Protein 1RWJ (pdb70)

Organism: Geobacter sulfurreducens (strain ATCC 51573 / DSM 12127 / PCA) (NCBI:txid243231)

InterPro domains:
  IPR026352 C(7)-type cytochrome triheme domain [TIGR04257] (29-106)
  IPR026352 C(7)-type cytochrome triheme domain [TIGR04257] (111-184)
  IPR026352 C(7)-type cytochrome triheme domain [TIGR04257] (190-263)
  IPR026352 C(7)-type cytochrome triheme domain [TIGR04257] (271-342)
  IPR029467 Cytochrome c7-like [PF14522] (41-106)
  IPR029467 Cytochrome c7-like [PF14522] (123-184)
  IPR029467 Cytochrome c7-like [PF14522] (203-263)
  IPR029467 Cytochrome c7-like [PF14522] (281-342)
  IPR036280 Multiheme cytochrome superfamily [SSF48695] (4-281)
  IPR036280 Multiheme cytochrome superfamily [SSF48695] (272-341)

CATH classification: 3.90.10.10

Sequence (81 aa):
KGMTPPKTVNFKMKGVADAAFSHEFHLGMYKCNECHTKLFAYKAGAKRFTMADMDKGKSCGACHNGKDAFSSASDCGKCHP

Nearest PDB structures (foldseek):
  1rwj-assembly1_A  TM=1.013E+00  e=5.599E-16  Geobacter sulfurreducens
  3oue-assembly1_A  TM=9.453E-01  e=2.966E-13  Geobacter sulfurreducens
  3ov0-assembly1_A  TM=9.510E-01  e=1.204E-12  Geobacter sulfurreducens
  3ouq-assembly1_A  TM=8.539E-01  e=5.391E-07  Geobacter sulfurreducens

Foldseek 3Di:
DPLDDDQKDWADDPDFAIFIDGPVVVVVPDDPVVCPPVQHDSDPPPDDDDLVVLCVLHHVVVQCVVPNHPHSVDPVVVGRD

B-factor: mean 25.42, std 8.31, range [12.71, 52.2]

Radius of gyration: 12.29 Å; Cα contacts (8 Å, |Δi|>4): 92; chains: 1; bounding box: 23×23×30 Å

Solvent-accessible surface area: 6195 Å² total; per-residue (Å²): 125,76,131,92,60,69,157,66,22,94,57,141,73,200,88,73,49,49,15,36,52,38,24,124,133,44,84,68,121,71,158,73,111,84,30,35,99,185,40,57,46,96,151,73,52,65,144,134,66,80,89,61,32,27,100,158,38,89,10,41,1,31,38,25,68,49,198,105,34,70,36,20,77,66,71,90,50,127,42,32,109

Secondary structure (DSSP, 8-state):
-TTPPPSEEEE--SSSPPEEEEHHHHTTT--GGGTBTTTB-SSTTSS---HHHHHTT-GGGGTTTTTSSS-TTS-HHHH--

Structure (mmCIF, N/CA/C/O backbone):
data_1RWJ
#
_entry.id   1RWJ
#
_cell.length_a   43.800
_cell.length_b   43.800
_cell.length_c   123.800
_cell.angle_alpha   90.00
_cell.angle_beta   90.00
_cell.angle_gamma   90.00
#
_symmetry.space_group_name_H-M   'P 41 21 2'
#
loop_
_entity.id
_entity.type
_entity.pdbx_description
1 polymer 'Cytochrome c family protein'
2 non-polymer 'HEME C'
3 water water
#
loop_
_atom_site.group_PDB
_atom_site.id
_atom_site.type_symbol
_atom_site.label_atom_id
_atom_site.label_alt_id
_atom_site.label_comp_id
_atom_site.label_asym_id
_atom_site.label_entity_id
_atom_site.label_seq_id
_atom_site.pdbx_PDB_ins_code
_atom_site.Cartn_x
_atom_site.Cartn_y
_atom_site.Cartn_z
_atom_site.occupancy
_atom_site.B_iso_or_equiv
_atom_site.auth_seq_id
_atom_site.auth_comp_id
_atom_site.auth_asym_id
_atom_site.auth_atom_id
_atom_site.pdbx_PDB_model_num
ATOM 1 N N . LYS A 1 1 ? 28.657 -1.999 25.235 1.00 32.17 1 LYS A N 1
ATOM 2 C CA . LYS A 1 1 ? 28.453 -3.453 25.496 1.00 29.96 1 LYS A CA 1
ATOM 3 C C . LYS A 1 1 ? 27.190 -3.670 26.323 1.00 27.96 1 LYS A C 1
ATOM 4 O O . LYS A 1 1 ? 26.691 -2.747 26.961 1.00 27.46 1 LYS A O 1
ATOM 6 N N . GLY A 1 2 ? 26.678 -4.895 26.302 1.00 26.35 2 GLY A N 1
ATOM 7 C CA . GLY A 1 2 ? 25.481 -5.208 27.059 1.00 25.08 2 GLY A CA 1
ATOM 8 C C . GLY A 1 2 ? 24.243 -4.514 26.527 1.00 24.42 2 GLY A C 1
ATOM 9 O O . GLY A 1 2 ? 23.928 -4.601 25.339 1.00 24.13 2 GLY A O 1
ATOM 10 N N . MET A 1 3 ? 23.538 -3.821 27.413 1.00 22.87 3 MET A N 1
ATOM 11 C CA . MET A 1 3 ? 22.323 -3.109 27.035 1.00 22.18 3 MET A CA 1
ATOM 12 C C . MET A 1 3 ? 22.575 -1.625 26.795 1.00 21.47 3 MET A C 1
ATOM 13 O O . MET A 1 3 ? 21.646 -0.872 26.504 1.00 21.24 3 MET A O 1
ATOM 18 N N . THR A 1 4 ? 23.829 -1.208 26.921 1.00 21.63 4 THR A N 1
AT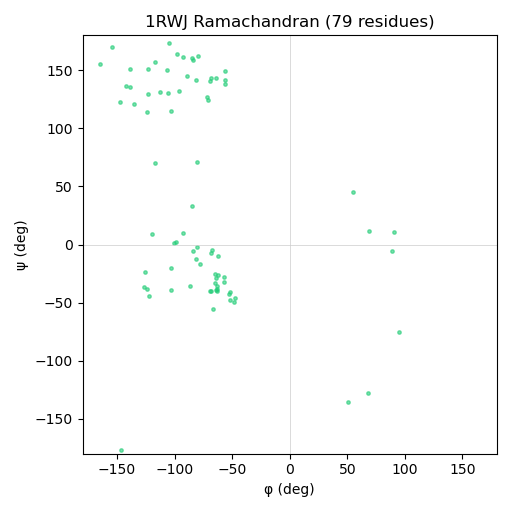OM 19 C CA . THR A 1 4 ? 24.183 0.190 26.719 1.00 21.82 4 THR A CA 1
ATOM 20 C C . THR A 1 4 ? 24.105 0.552 25.244 1.00 21.38 4 THR A C 1
ATOM 21 O O . THR A 1 4 ? 24.706 -0.107 24.403 1.00 21.45 4 THR A O 1
ATOM 25 N N . PRO A 1 5 ? 23.359 1.615 24.914 1.00 21.66 5 PRO A N 1
ATOM 26 C CA . PRO A 1 5 ? 23.227 2.040 23.519 1.00 22.09 5 PRO A CA 1
ATOM 27 C C . PRO A 1 5 ? 24.519 2.656 22.997 1.00 23.10 5 PRO A C 1
ATOM 28 O O . PRO A 1 5 ? 25.053 3.592 23.594 1.00 22.50 5 PRO A O 1
ATOM 32 N N . PRO A 1 6 ? 25.049 2.125 21.888 1.00 23.08 6 PRO A N 1
ATOM 33 C CA . PRO A 1 6 ? 26.287 2.675 21.329 1.00 24.73 6 PRO A CA 1
ATOM 34 C C . PRO A 1 6 ? 25.994 4.068 20.780 1.00 25.79 6 PRO A C 1
ATOM 35 O O . PRO A 1 6 ? 24.916 4.303 20.234 1.00 23.48 6 PRO A O 1
ATOM 39 N N . LYS A 1 7 ? 26.937 4.993 20.927 1.00 24.86 7 LYS A N 1
ATOM 40 C CA . LYS A 1 7 ? 26.728 6.342 20.420 1.00 25.52 7 LYS A CA 1
ATOM 41 C C . LYS A 1 7 ? 26.313 6.276 18.954 1.00 26.05 7 LYS A C 1
ATOM 42 O O . LYS A 1 7 ? 25.430 7.012 18.515 1.00 24.72 7 LYS A O 1
ATOM 48 N N . THR A 1 8 ? 26.949 5.382 18.206 1.00 24.61 8 THR A N 1
ATOM 49 C CA . THR A 1 8 ? 26.633 5.207 16.794 1.00 27.33 8 THR A CA 1
ATOM 50 C C . THR A 1 8 ? 26.627 3.731 16.425 1.00 28.04 8 THR A C 1
ATOM 51 O O . THR A 1 8 ? 27.508 2.975 16.831 1.00 29.03 8 THR A O 1
ATOM 55 N N . VAL A 1 9 ? 25.617 3.328 15.662 1.00 25.82 9 VAL A N 1
ATOM 56 C CA . VAL A 1 9 ? 25.493 1.950 15.208 1.00 25.53 9 VAL A CA 1
ATOM 57 C C . VAL A 1 9 ? 25.684 1.976 13.699 1.00 26.59 9 VAL A C 1
ATOM 58 O O . VAL A 1 9 ? 25.068 2.785 13.004 1.00 25.76 9 VAL A O 1
ATOM 62 N N . ASN A 1 10 ? 26.541 1.096 13.198 1.00 25.61 10 ASN A N 1
ATOM 63 C CA . ASN A 1 10 ? 26.810 1.040 11.770 1.00 27.57 10 ASN A CA 1
ATOM 64 C C . ASN A 1 10 ? 26.171 -0.181 11.116 1.00 27.46 10 ASN A C 1
ATOM 65 O O . ASN A 1 10 ? 26.000 -1.222 11.751 1.00 25.87 10 ASN A O 1
ATOM 70 N N . PHE A 1 11 ? 25.809 -0.034 9.844 1.00 25.99 11 PHE A N 1
ATOM 71 C CA . PHE A 1 11 ? 25.202 -1.110 9.071 1.00 26.70 11 PHE A CA 1
ATOM 72 C C . PHE A 1 11 ? 26.062 -1.312 7.828 1.00 27.84 11 PHE A C 1
ATOM 73 O O . PHE A 1 11 ? 26.135 -0.428 6.974 1.00 26.09 11 PHE A O 1
ATOM 81 N N . LYS A 1 12 ? 26.713 -2.470 7.732 1.00 29.91 12 LYS A N 1
ATOM 82 C CA . LYS A 1 12 ? 27.584 -2.785 6.596 1.00 32.17 12 LYS A CA 1
ATOM 83 C C . LYS A 1 12 ? 26.807 -3.276 5.378 1.00 33.37 12 LYS A C 1
ATOM 84 O O . LYS A 1 12 ? 25.841 -4.028 5.506 1.00 32.16 12 LYS A O 1
ATOM 90 N N . MET A 1 13 ? 27.245 -2.855 4.195 1.00 35.19 13 MET A N 1
ATOM 91 C CA . MET A 1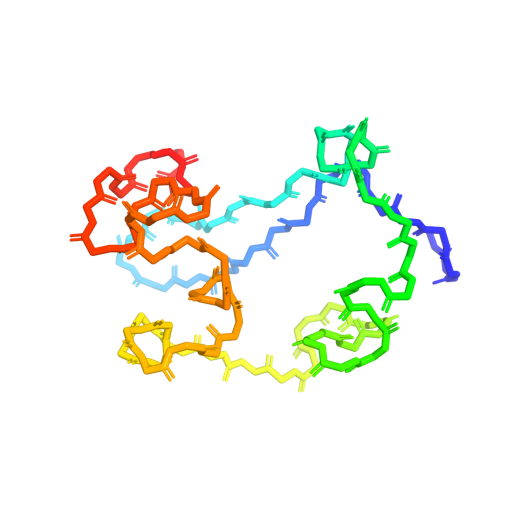 13 ? 26.597 -3.253 2.951 1.00 37.55 13 MET A CA 1
ATOM 92 C C . MET A 1 13 ? 27.478 -2.957 1.743 1.00 37.21 13 MET A C 1
ATOM 93 O O . MET A 1 13 ? 28.336 -2.077 1.792 1.00 37.32 13 MET A O 1
ATOM 98 N N . LYS A 1 14 ? 27.258 -3.694 0.657 1.00 38.65 14 LYS A N 1
ATOM 99 C CA . LYS A 1 14 ? 28.052 -3.517 -0.556 1.00 37.96 14 LYS A CA 1
ATOM 100 C C . LYS A 1 14 ? 27.464 -2.485 -1.510 1.00 36.87 14 LYS A C 1
ATOM 101 O O . LYS A 1 14 ? 26.245 -2.363 -1.637 1.00 36.90 14 LYS A O 1
ATOM 107 N N . GLY A 1 15 ? 28.348 -1.752 -2.183 1.00 35.84 15 GLY A N 1
ATOM 108 C CA . GLY A 1 15 ? 27.919 -0.743 -3.134 1.00 34.95 15 GLY A CA 1
ATOM 109 C C . GLY A 1 15 ? 27.833 0.652 -2.549 1.00 34.70 15 GLY A C 1
ATOM 110 O O . GLY A 1 15 ? 28.690 1.503 -2.803 1.00 35.21 15 GLY A O 1
ATOM 111 N N . VAL A 1 16 ? 26.792 0.886 -1.759 1.00 33.92 16 VAL A N 1
ATOM 112 C CA . VAL A 1 16 ? 26.575 2.182 -1.134 1.00 32.14 16 VAL A CA 1
ATOM 113 C C . VAL A 1 16 ? 27.378 2.281 0.159 1.00 30.35 16 VAL A C 1
ATOM 114 O O . VAL A 1 16 ? 27.773 1.267 0.731 1.00 30.70 16 VAL A O 1
ATOM 118 N N . ALA A 1 17 ? 27.626 3.506 0.609 1.00 30.00 17 ALA A N 1
ATOM 119 C CA . ALA A 1 17 ? 28.367 3.720 1.845 1.00 30.38 17 ALA A CA 1
ATOM 120 C C . ALA A 1 17 ? 27.542 3.135 2.985 1.00 30.48 17 ALA A C 1
ATOM 121 O O . ALA A 1 17 ? 26.314 3.215 2.972 1.00 28.81 17 ALA A O 1
ATOM 123 N N . ASP A 1 18 ? 28.212 2.544 3.969 1.00 30.79 18 ASP A N 1
ATOM 124 C CA . ASP A 1 18 ? 27.503 1.952 5.095 1.00 30.34 18 ASP A CA 1
ATOM 125 C C . ASP A 1 18 ? 26.607 2.978 5.775 1.00 28.42 18 ASP A C 1
ATOM 126 O O . ASP A 1 18 ? 26.899 4.173 5.773 1.00 27.31 18 ASP A O 1
ATOM 131 N N . ALA A 1 19 ? 25.506 2.505 6.347 1.00 26.68 19 ALA A N 1
ATOM 132 C CA . ALA A 1 19 ? 24.573 3.388 7.031 1.00 25.24 19 ALA A CA 1
ATOM 133 C C . ALA A 1 19 ? 25.019 3.610 8.469 1.00 24.27 19 ALA A C 1
ATOM 134 O O . ALA A 1 19 ? 25.809 2.834 9.015 1.00 25.01 19 ALA A O 1
ATOM 136 N N . ALA A 1 20 ? 24.513 4.678 9.074 1.00 22.43 20 ALA A N 1
ATOM 137 C CA . ALA A 1 20 ? 24.853 5.006 10.451 1.00 24.34 20 ALA A CA 1
ATOM 138 C C . ALA A 1 20 ? 23.644 5.553 11.194 1.00 23.66 20 ALA A C 1
ATOM 139 O O . ALA A 1 20 ? 22.888 6.370 10.665 1.00 25.49 20 ALA A O 1
ATOM 141 N N . PHE A 1 21 ? 23.470 5.088 12.426 1.00 21.72 21 PHE A N 1
ATOM 142 C CA . PHE A 1 21 ? 22.373 5.522 13.277 1.00 21.57 21 PHE A CA 1
ATOM 143 C C . PHE A 1 21 ? 22.958 6.073 14.566 1.00 20.82 21 PHE A C 1
ATOM 144 O O . PHE A 1 21 ? 23.780 5.419 15.205 1.00 21.79 21 PHE A O 1
ATOM 152 N N . SER A 1 22 ? 22.527 7.266 14.955 1.00 19.53 22 SER A N 1
ATOM 153 C CA . SER A 1 22 ? 23.035 7.873 16.178 1.00 20.28 22 SER A CA 1
ATOM 154 C C . SER A 1 22 ? 22.064 7.783 17.346 1.00 18.45 22 SER A C 1
ATOM 155 O O . SER A 1 22 ? 20.982 8.366 17.309 1.00 16.70 22 SER A O 1
ATOM 158 N N . HIS A 1 23 ? 22.444 7.044 18.382 1.00 18.19 23 HIS A N 1
ATOM 159 C CA . HIS A 1 23 ? 21.598 6.949 19.564 1.00 18.18 23 HIS A CA 1
ATOM 160 C C . HIS A 1 23 ? 21.617 8.315 20.240 1.00 19.78 23 HIS A C 1
ATOM 161 O O . HIS A 1 23 ? 20.598 8.800 20.728 1.00 20.08 23 HIS A O 1
ATOM 168 N N . GLU A 1 24 ? 22.795 8.930 20.261 1.00 22.56 24 GLU A N 1
ATOM 169 C CA . GLU A 1 24 ? 22.968 10.233 20.889 1.00 23.51 24 GLU A CA 1
ATOM 170 C C . GLU A 1 24 ? 21.941 11.233 20.376 1.00 22.51 24 GLU A C 1
ATOM 171 O O . GLU A 1 24 ? 21.297 11.935 21.157 1.00 22.84 24 GLU A O 1
ATOM 177 N N . PHE A 1 25 ? 21.777 11.292 19.061 1.00 21.56 25 PHE A N 1
ATOM 178 C CA . PHE A 1 25 ? 20.814 12.216 18.489 1.00 21.68 25 PHE A CA 1
ATOM 179 C C . PHE A 1 25 ? 19.380 11.848 18.839 1.00 19.72 25 PHE A C 1
ATOM 180 O O . PHE A 1 25 ? 18.635 12.662 19.381 1.00 20.21 25 PHE A O 1
ATOM 188 N N . HIS A 1 26 ? 18.990 10.615 18.529 1.00 18.97 26 HIS A N 1
ATOM 189 C CA . HIS A 1 26 ? 17.621 10.182 18.779 1.00 18.97 26 HIS A CA 1
ATOM 190 C C . HIS A 1 26 ? 17.197 10.138 20.242 1.00 18.72 26 HIS A C 1
ATOM 191 O O . HIS A 1 26 ? 16.020 10.323 20.550 1.00 19.98 26 HIS A O 1
ATOM 198 N N . LEU A 1 27 ? 18.141 9.901 21.146 1.00 21.01 27 LEU A N 1
ATOM 199 C CA . LEU A 1 27 ? 17.802 9.850 22.563 1.00 20.67 27 LEU A CA 1
ATOM 200 C C . LEU A 1 27 ? 17.407 11.223 23.088 1.00 23.55 27 LEU A C 1
ATOM 201 O O . LEU A 1 27 ? 16.955 11.360 24.224 1.00 22.92 27 LEU A O 1
ATOM 206 N N . GLY A 1 28 ? 17.575 12.240 22.251 1.00 25.30 28 GLY A N 1
ATOM 207 C CA . GLY A 1 28 ? 17.200 13.582 22.653 1.00 25.90 28 GLY A CA 1
ATOM 208 C C . GLY A 1 28 ? 15.697 13.762 22.559 1.00 27.77 28 GLY A C 1
ATOM 209 O O . GLY A 1 28 ? 15.138 14.693 23.135 1.00 28.89 28 GLY A O 1
ATOM 210 N N . MET A 1 29 ? 15.033 12.859 21.839 1.00 27.22 29 MET A N 1
ATOM 211 C CA . MET A 1 29 ? 13.587 12.937 21.660 1.00 27.27 29 MET A CA 1
ATOM 212 C C . MET A 1 29 ? 12.825 11.678 22.056 1.00 25.45 29 MET A C 1
ATOM 213 O O . MET A 1 29 ? 11.636 11.746 22.365 1.00 23.48 29 MET A O 1
ATOM 218 N N . TYR A 1 30 ? 13.498 10.532 22.041 1.00 22.90 30 TYR A N 1
ATOM 219 C CA . TYR A 1 30 ? 12.826 9.273 22.351 1.00 22.11 30 TYR A CA 1
ATOM 220 C C . TYR A 1 30 ? 13.389 8.438 23.492 1.00 21.70 30 TYR A C 1
ATOM 221 O O . TYR A 1 30 ? 14.587 8.462 23.767 1.00 23.31 30 TYR A O 1
ATOM 230 N N . LYS A 1 31 ? 12.499 7.685 24.135 1.00 21.60 31 LYS A N 1
ATOM 231 C CA . LYS A 1 31 ? 12.877 6.777 25.213 1.00 22.31 31 LYS A CA 1
ATOM 232 C C . LYS A 1 31 ? 13.129 5.423 24.550 1.00 22.88 31 LYS A C 1
ATOM 233 O O . LYS A 1 31 ? 12.665 5.182 23.436 1.00 20.91 31 LYS A O 1
ATOM 239 N N . CYS A 1 32 ? 13.847 4.543 25.240 1.00 20.12 32 CYS A N 1
ATOM 240 C CA . CYS A 1 32 ? 14.181 3.226 24.703 1.00 18.07 32 CYS A CA 1
ATOM 241 C C . CYS A 1 32 ? 13.009 2.458 24.096 1.00 20.03 32 CYS A C 1
ATOM 242 O O . CYS A 1 32 ? 13.104 1.948 22.977 1.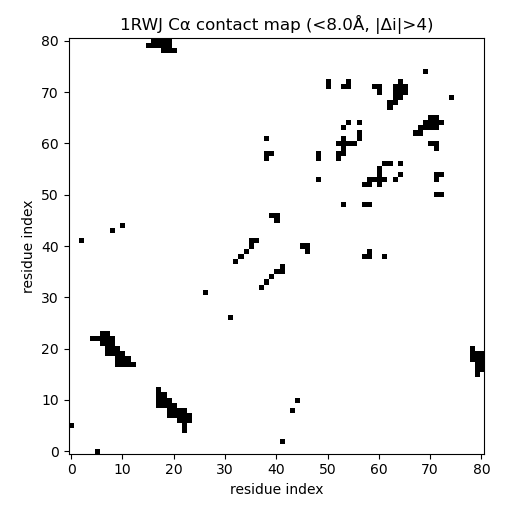00 16.61 32 CYS A O 1
ATOM 245 N N . ASN A 1 33 ? 11.909 2.374 24.839 1.00 19.59 33 ASN A N 1
ATOM 246 C CA . ASN A 1 33 ? 10.743 1.621 24.392 1.00 20.72 33 ASN A CA 1
ATOM 247 C C . ASN A 1 33 ? 9.996 2.178 23.187 1.00 20.76 33 ASN A C 1
ATOM 248 O O . ASN A 1 33 ? 9.057 1.554 22.701 1.00 20.25 33 ASN A O 1
ATOM 253 N N . GLU A 1 34 ? 10.396 3.342 22.693 1.00 19.43 34 GLU A N 1
ATOM 254 C CA . GLU A 1 34 ? 9.722 3.877 21.520 1.00 20.07 34 GLU A CA 1
ATOM 255 C C . GLU A 1 34 ? 10.289 3.202 20.272 1.00 19.93 34 GLU A C 1
ATOM 256 O O . GLU A 1 34 ? 9.711 3.294 19.187 1.00 21.63 34 GLU A O 1
ATOM 262 N N . CYS A 1 35 ? 11.411 2.503 20.445 1.00 17.97 35 CYS A N 1
ATOM 263 C CA . CYS A 1 35 ? 12.070 1.792 19.347 1.00 17.10 35 CYS A CA 1
ATOM 264 C C . CYS A 1 35 ? 12.329 0.326 19.657 1.00 18.34 35 CYS A C 1
ATOM 265 O O . CYS A 1 35 ? 12.252 -0.522 18.770 1.00 17.90 35 CYS A O 1
ATOM 268 N N . HIS A 1 36 ? 12.668 0.039 20.910 1.00 16.74 36 HIS A N 1
ATOM 269 C CA . HIS A 1 36 ? 12.952 -1.329 21.338 1.00 17.68 36 HIS A CA 1
ATOM 270 C C . HIS A 1 36 ? 11.798 -1.879 22.166 1.00 18.24 36 HIS A C 1
ATOM 271 O O . HIS A 1 36 ? 11.354 -1.232 23.113 1.00 19.49 36 HIS A O 1
ATOM 278 N N . THR A 1 37 ? 11.295 -3.074 21.874 1.00 17.06 37 THR A N 1
ATOM 279 C CA . THR A 1 37 ? 11.712 -3.982 20.814 1.00 16.97 37 THR A CA 1
ATOM 280 C C . THR A 1 37 ? 10.789 -3.925 19.599 1.00 19.58 37 THR A C 1
ATOM 281 O O . THR A 1 37 ? 11.001 -4.641 18.622 1.00 19.22 37 THR A O 1
ATOM 285 N N . LYS A 1 38 ? 9.777 -3.064 19.651 1.00 19.85 38 LYS A N 1
ATOM 286 C CA . LYS A 1 38 ? 8.816 -2.952 18.557 1.00 20.87 38 LYS A CA 1
ATOM 287 C C . LYS A 1 38 ? 9.435 -2.725 17.174 1.00 19.60 38 LYS A C 1
ATOM 288 O O . LYS A 1 38 ? 9.014 -3.338 16.190 1.00 19.15 38 LYS A O 1
ATOM 294 N N . LEU A 1 39 ? 10.435 -1.855 17.100 1.00 18.12 39 LEU A N 1
ATOM 295 C CA . LEU A 1 39 ? 11.071 -1.549 15.823 1.00 18.34 39 LEU A CA 1
ATOM 296 C C . LEU A 1 39 ? 12.427 -2.208 15.622 1.00 17.87 39 LEU A C 1
ATOM 297 O O . LEU A 1 39 ? 12.750 -2.645 14.517 1.00 16.98 39 LEU A O 1
ATOM 302 N N . PHE A 1 40 ? 13.221 -2.268 16.686 1.00 17.36 40 PHE A N 1
ATOM 303 C CA . PHE A 1 40 ? 14.552 -2.859 16.607 1.00 17.34 40 PHE A CA 1
ATOM 304 C C . PHE A 1 40 ? 14.860 -3.718 17.817 1.00 16.07 40 PHE A C 1
ATOM 305 O O . PHE A 1 40 ? 14.362 -3.468 18.908 1.00 15.22 40 PHE A O 1
ATOM 313 N N . ALA A 1 41 ? 15.699 -4.727 17.613 1.00 18.60 41 ALA A N 1
ATOM 314 C CA . ALA A 1 41 ? 16.100 -5.607 18.699 1.00 18.28 41 ALA A CA 1
ATOM 315 C C . ALA A 1 41 ? 17.176 -4.889 19.499 1.00 18.33 41 ALA A C 1
ATOM 316 O O . ALA A 1 41 ? 17.767 -3.923 19.021 1.00 17.82 41 ALA A O 1
ATOM 318 N N . TYR A 1 42 ? 17.418 -5.351 20.721 1.00 18.89 42 TYR A N 1
ATOM 319 C CA . TYR A 1 42 ? 18.455 -4.768 21.561 1.00 19.75 42 TYR A CA 1
ATOM 320 C C . TYR A 1 42 ? 19.777 -5.432 21.182 1.00 21.86 42 TYR A C 1
ATOM 321 O O . TYR A 1 42 ? 20.655 -5.626 22.020 1.00 22.50 42 TYR A O 1
ATOM 330 N N . LYS A 1 43 ? 19.896 -5.776 19.904 1.00 23.90 43 LYS A N 1
ATOM 331 C CA . LYS A 1 43 ? 21.077 -6.432 19.359 1.00 26.36 43 LYS A CA 1
ATOM 332 C C . LYS A 1 43 ? 21.233 -5.962 17.916 1.00 26.73 43 LYS A C 1
ATOM 333 O O . LYS A 1 43 ? 20.319 -6.119 17.106 1.00 28.14 43 LYS A O 1
ATOM 339 N N . ALA A 1 44 ? 22.383 -5.382 17.596 1.00 25.68 44 ALA A N 1
ATOM 340 C CA . ALA A 1 44 ? 22.628 -4.881 16.248 1.00 26.47 44 ALA A CA 1
ATOM 341 C C . ALA A 1 44 ? 22.757 -6.012 15.232 1.00 27.98 44 ALA A C 1
ATOM 342 O O . ALA A 1 44 ? 23.346 -7.052 15.521 1.00 27.60 44 ALA A O 1
ATOM 344 N N . GLY A 1 45 ? 22.197 -5.797 14.044 1.00 28.48 45 GLY A N 1
ATOM 345 C CA . GLY A 1 45 ? 22.270 -6.787 12.984 1.00 29.01 45 GLY A CA 1
ATOM 346 C C . GLY A 1 45 ? 21.486 -8.071 13.181 1.00 29.54 45 GLY A C 1
ATOM 347 O O . GLY A 1 45 ? 21.664 -9.022 12.419 1.00 28.67 45 GLY A O 1
ATOM 348 N N . ALA A 1 46 ? 20.615 -8.111 14.184 1.00 28.61 46 ALA A N 1
ATOM 349 C CA . ALA A 1 46 ? 19.822 -9.310 14.450 1.00 28.71 46 ALA A CA 1
ATOM 350 C C . ALA A 1 46 ? 18.796 -9.567 13.347 1.00 29.23 46 ALA A C 1
ATOM 351 O O . ALA A 1 46 ? 18.563 -10.710 12.949 1.00 28.08 46 ALA A O 1
ATOM 353 N N . LYS A 1 47 ? 18.183 -8.494 12.861 1.00 27.99 47 LYS A N 1
ATOM 354 C CA . LYS A 1 47 ? 17.178 -8.573 11.807 1.00 29.18 47 LYS A CA 1
ATOM 355 C C . LYS A 1 47 ? 17.501 -7.467 10.806 1.00 29.17 47 LYS A C 1
ATOM 356 O O . LYS A 1 47 ? 17.533 -6.291 11.161 1.00 30.37 47 LYS A O 1
ATOM 362 N N . ARG A 1 48 ? 17.750 -7.848 9.558 1.00 28.09 48 ARG A N 1
ATOM 363 C CA . ARG A 1 48 ? 18.094 -6.881 8.522 1.00 27.85 48 ARG A CA 1
ATOM 364 C C . ARG A 1 48 ? 16.898 -6.463 7.679 1.00 25.35 48 ARG A C 1
ATOM 365 O O . ARG A 1 48 ? 16.139 -7.309 7.211 1.00 25.02 48 ARG A O 1
ATOM 373 N N . PHE A 1 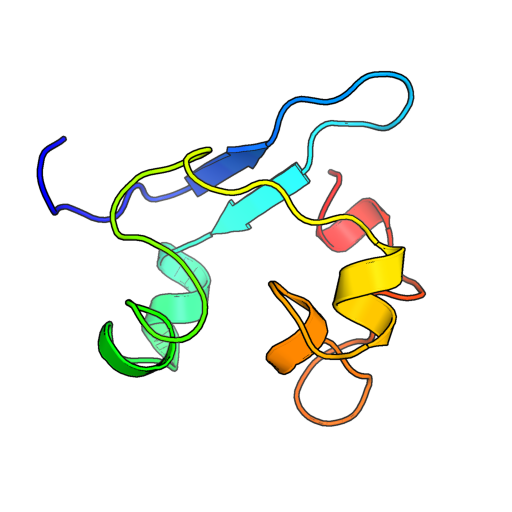49 ? 16.730 -5.156 7.490 1.00 23.19 49 PHE A N 1
ATOM 374 C CA . PHE A 1 49 ? 15.639 -4.645 6.667 1.00 21.98 49 PHE A CA 1
ATOM 375 C C . PHE A 1 49 ? 16.210 -3.901 5.467 1.00 19.81 49 PHE A C 1
ATOM 376 O O . PHE A 1 49 ? 17.349 -3.437 5.499 1.00 20.92 49 PHE A O 1
ATOM 384 N N . THR A 1 50 ? 15.409 -3.790 4.413 1.00 20.08 50 THR A N 1
ATOM 385 C CA . THR A 1 50 ? 15.832 -3.116 3.188 1.00 19.85 50 THR A CA 1
ATOM 386 C C . THR A 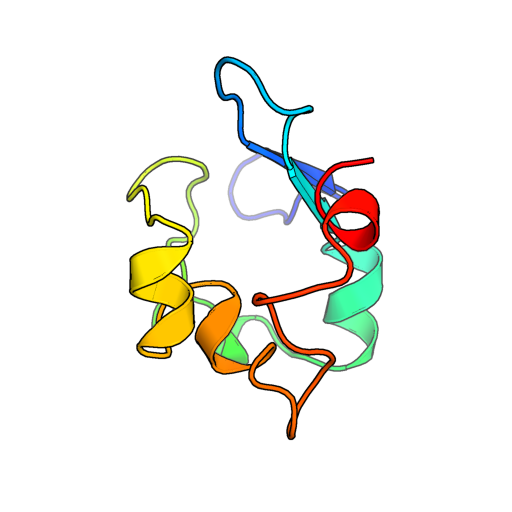1 50 ? 15.196 -1.736 3.067 1.00 19.34 50 THR A C 1
ATOM 387 O O . THR A 1 50 ? 14.333 -1.368 3.867 1.00 18.84 50 THR A O 1
ATOM 391 N N . MET A 1 51 ? 15.622 -0.973 2.061 1.00 18.71 51 MET A N 1
ATOM 392 C CA . MET A 1 51 ? 15.052 0.350 1.843 1.00 17.88 51 MET A CA 1
ATOM 393 C C . MET A 1 51 ? 13.582 0.181 1.474 1.00 19.15 51 MET A C 1
ATOM 394 O O . MET A 1 51 ? 12.746 1.017 1.816 1.00 17.93 51 MET A O 1
ATOM 399 N N . ALA A 1 52 ? 13.276 -0.912 0.777 1.00 19.20 52 ALA A N 1
ATOM 400 C CA . ALA A 1 52 ? 11.905 -1.202 0.374 1.00 19.89 52 ALA A CA 1
ATOM 401 C C . ALA A 1 52 ? 11.054 -1.433 1.620 1.00 18.94 52 ALA A C 1
ATOM 402 O O . ALA A 1 52 ? 9.899 -1.007 1.678 1.00 17.35 52 ALA A O 1
ATOM 404 N N . ASP A 1 53 ? 11.625 -2.113 2.612 1.00 18.70 53 ASP A N 1
ATOM 405 C CA . ASP A 1 53 ? 10.904 -2.372 3.857 1.00 19.14 53 ASP A CA 1
ATOM 406 C C . ASP A 1 53 ? 10.600 -1.046 4.544 1.00 18.09 53 ASP A C 1
ATOM 407 O O . ASP A 1 53 ? 9.521 -0.853 5.112 1.00 16.75 53 ASP A O 1
ATOM 412 N N . MET A 1 54 ? 11.565 -0.134 4.500 1.00 16.16 54 MET A N 1
ATOM 413 C CA . MET A 1 54 ? 11.384 1.174 5.114 1.00 16.97 54 MET A CA 1
ATOM 414 C C . MET A 1 54 ? 10.256 1.934 4.432 1.00 17.83 54 MET A C 1
ATOM 415 O O . MET A 1 54 ? 9.511 2.668 5.083 1.00 17.31 54 MET A O 1
ATOM 420 N N . ASP A 1 55 ? 10.132 1.749 3.120 1.00 18.89 55 ASP A N 1
ATOM 421 C CA . ASP A 1 55 ? 9.074 2.401 2.356 1.00 21.71 55 ASP A CA 1
ATOM 422 C C . ASP A 1 55 ? 7.723 1.914 2.862 1.00 21.67 55 ASP A C 1
ATOM 423 O O . ASP A 1 55 ? 6.721 2.616 2.753 1.00 21.71 55 ASP A O 1
ATOM 428 N N . LYS A 1 56 ? 7.708 0.707 3.423 1.00 21.01 56 LYS A N 1
ATOM 429 C CA . LYS A 1 56 ? 6.484 0.119 3.960 1.00 22.61 56 LYS A CA 1
ATOM 430 C C . LYS A 1 56 ? 6.291 0.402 5.451 1.00 20.92 56 LYS A C 1
ATOM 431 O O . LYS A 1 56 ? 5.415 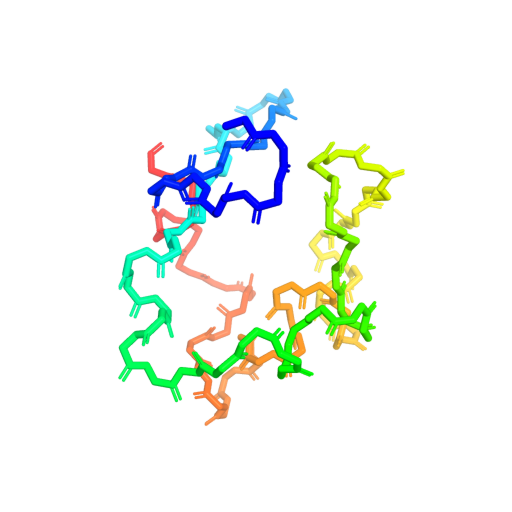-0.184 6.087 1.00 22.59 56 LYS A O 1
ATOM 437 N N . GLY A 1 57 ? 7.111 1.289 6.009 1.00 20.02 57 GLY A N 1
ATOM 438 C CA . GLY A 1 57 ? 6.974 1.636 7.414 1.00 18.80 57 GLY A CA 1
ATOM 439 C C . GLY A 1 57 ? 7.758 0.822 8.430 1.00 18.59 57 GLY A C 1
ATOM 440 O O . GLY A 1 57 ? 7.537 0.947 9.639 1.00 17.86 57 GLY A O 1
ATOM 441 N N . LYS A 1 58 ? 8.681 -0.005 7.955 1.00 17.53 58 LYS A N 1
ATOM 442 C CA . LYS A 1 58 ? 9.487 -0.829 8.845 1.00 17.77 58 LYS A CA 1
ATOM 443 C C . LYS A 1 58 ? 10.837 -0.166 9.081 1.00 16.47 58 LYS A C 1
ATOM 444 O O . LYS A 1 58 ? 11.226 0.736 8.339 1.00 15.56 58 LYS A O 1
ATOM 450 N N . SER A 1 59 ? 11.548 -0.617 10.112 1.00 15.65 59 SER A N 1
ATOM 451 C CA . SER A 1 59 ? 12.870 -0.085 10.433 1.00 15.97 59 SER A CA 1
ATOM 452 C C . SER A 1 59 ? 12.851 1.446 10.513 1.00 15.78 59 SER A C 1
ATOM 453 O O . SER A 1 59 ? 11.941 2.021 11.107 1.00 12.71 59 SER A O 1
ATOM 456 N N . CYS A 1 60 ? 13.846 2.103 9.917 1.00 14.76 60 CYS A N 1
ATOM 457 C CA . CYS A 1 60 ? 13.910 3.567 9.953 1.00 16.25 60 CYS A CA 1
ATOM 458 C C . CYS A 1 60 ? 12.646 4.193 9.375 1.00 16.83 60 CYS A C 1
ATOM 459 O O . CYS A 1 60 ? 12.230 5.275 9.794 1.00 16.05 60 CYS A O 1
ATOM 462 N N . GLY A 1 61 ? 12.050 3.506 8.403 1.00 15.81 61 GLY A N 1
ATOM 463 C CA . GLY A 1 61 ? 10.847 4.003 7.758 1.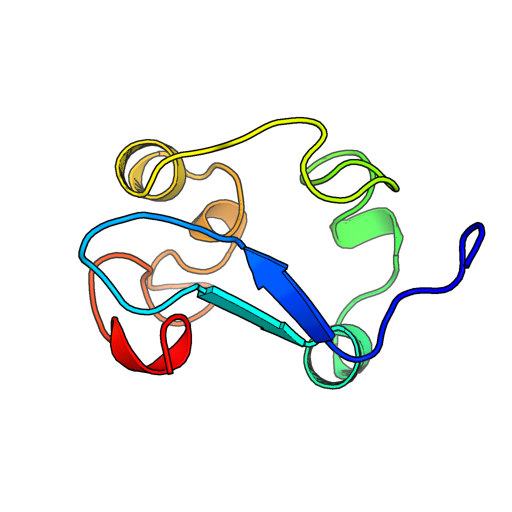00 17.33 61 GLY A CA 1
ATOM 464 C C . GLY A 1 61 ? 9.637 4.159 8.661 1.00 15.97 61 GLY A C 1
ATOM 465 O O . GLY A 1 61 ? 8.624 4.734 8.250 1.00 15.38 61 GLY A O 1
ATOM 466 N N . ALA A 1 62 ? 9.720 3.639 9.882 1.00 16.20 62 ALA A N 1
ATOM 467 C CA . ALA A 1 62 ? 8.612 3.754 10.819 1.00 17.01 62 ALA A CA 1
ATOM 468 C C . ALA A 1 62 ? 8.410 5.231 11.162 1.00 18.01 62 ALA A C 1
ATOM 469 O O . ALA A 1 62 ? 7.308 5.651 11.520 1.00 19.21 62 ALA A O 1
ATOM 471 N N . CYS A 1 63 ? 9.482 6.010 11.040 1.00 17.35 63 CYS A N 1
ATOM 472 C CA . CYS A 1 63 ? 9.435 7.447 11.321 1.00 18.22 63 CYS A CA 1
ATOM 473 C C . CYS A 1 63 ? 9.900 8.278 10.130 1.00 18.67 63 CYS A C 1
ATOM 474 O O . CYS A 1 63 ? 9.359 9.351 9.862 1.00 18.66 63 CYS A O 1
ATOM 477 N N . HIS A 1 64 ? 10.916 7.789 9.426 1.00 17.16 64 HIS A N 1
ATOM 478 C CA . HIS A 1 64 ? 11.445 8.491 8.261 1.00 18.47 64 HIS A CA 1
ATOM 479 C C . HIS A 1 64 ? 10.542 8.194 7.077 1.00 19.00 64 HIS A C 1
ATOM 480 O O . HIS A 1 64 ? 10.903 7.473 6.140 1.00 18.55 64 HIS A O 1
ATOM 487 N N . ASN A 1 65 ? 9.351 8.779 7.150 1.00 19.53 65 ASN A N 1
ATOM 488 C CA . ASN A 1 65 ? 8.303 8.598 6.161 1.00 19.29 65 ASN A CA 1
ATOM 489 C C . ASN A 1 65 ? 7.876 9.900 5.482 1.00 21.83 65 ASN A C 1
ATOM 490 O O . ASN A 1 65 ? 6.882 9.923 4.756 1.00 21.95 65 ASN A O 1
ATOM 495 N N . GLY A 1 66 ? 8.613 10.977 5.729 1.00 22.08 66 GLY A N 1
ATOM 496 C CA . GLY A 1 66 ? 8.269 12.252 5.126 1.00 24.20 66 GLY A CA 1
ATOM 497 C C . GLY A 1 66 ? 7.292 13.071 5.951 1.00 25.52 66 GLY A C 1
ATOM 498 O O . GLY A 1 66 ? 6.984 14.213 5.601 1.00 26.70 66 GLY A O 1
ATOM 499 N N . LYS A 1 67 ? 6.795 12.499 7.042 1.00 23.72 67 LYS A N 1
ATOM 500 C CA . LYS A 1 67 ? 5.862 13.218 7.901 1.00 26.13 67 LYS A CA 1
ATOM 501 C C . LYS A 1 67 ? 6.359 13.342 9.335 1.00 24.92 67 LYS A C 1
ATOM 502 O O . LYS A 1 67 ? 6.267 14.412 9.936 1.00 24.58 67 LYS A O 1
ATOM 508 N N . ASP A 1 68 ? 6.889 12.253 9.881 1.00 24.34 68 ASP A N 1
ATOM 509 C CA . ASP A 1 68 ? 7.417 12.270 11.244 1.00 23.84 68 ASP A CA 1
ATOM 510 C C . ASP A 1 68 ? 8.867 12.738 11.209 1.00 24.48 68 ASP A C 1
ATOM 511 O O . ASP A 1 68 ? 9.331 13.431 12.117 1.00 25.28 68 ASP A O 1
ATOM 516 N N . ALA A 1 69 ? 9.570 12.349 10.149 1.00 21.66 69 ALA A N 1
ATOM 517 C CA . ALA A 1 69 ? 10.971 12.703 9.934 1.00 21.79 69 ALA A CA 1
ATOM 518 C C . ALA A 1 69 ? 11.209 12.649 8.431 1.00 22.07 69 ALA A C 1
ATOM 519 O O . ALA A 1 69 ? 10.355 12.155 7.690 1.00 23.59 69 ALA A O 1
ATOM 521 N N . PHE A 1 70 ? 1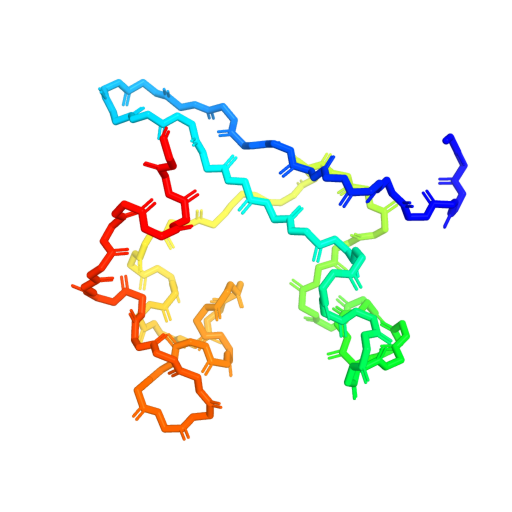2.360 13.135 7.975 1.00 21.90 70 PHE A N 1
ATOM 522 C CA . PHE A 1 70 ? 12.639 13.131 6.547 1.00 21.72 70 PHE A CA 1
ATOM 523 C C . PHE A 1 70 ? 12.527 11.731 5.958 1.00 23.42 70 PHE A C 1
ATOM 524 O O . PHE A 1 70 ? 12.966 10.748 6.560 1.00 21.94 70 PHE A O 1
ATOM 532 N N . SER A 1 71 ? 11.913 11.659 4.780 1.00 21.02 71 SER A N 1
ATOM 533 C CA . SER A 1 71 ? 11.687 10.396 4.081 1.00 22.38 71 SER A CA 1
ATOM 534 C C . SER A 1 71 ? 12.938 9.573 3.804 1.00 22.16 71 SER A C 1
ATOM 535 O O . SER A 1 71 ? 13.990 10.112 3.463 1.00 22.00 71 SER A O 1
ATOM 538 N N . SER A 1 72 ? 12.812 8.255 3.938 1.00 21.13 72 SER A N 1
ATOM 539 C CA . SER A 1 72 ? 13.936 7.367 3.685 1.00 22.04 72 SER A CA 1
ATOM 540 C C . SER A 1 72 ? 14.078 7.151 2.183 1.00 23.05 72 SER A C 1
ATOM 541 O O . SER A 1 72 ? 14.992 6.461 1.732 1.00 23.70 72 SER A O 1
ATOM 544 N N . ALA A 1 73 ? 13.171 7.746 1.413 1.00 22.64 73 ALA A N 1
ATOM 545 C CA . ALA A 1 73 ? 13.193 7.610 -0.041 1.00 24.63 73 ALA A CA 1
ATOM 546 C C . ALA A 1 73 ? 14.141 8.612 -0.694 1.00 27.49 73 ALA A C 1
ATOM 547 O O . ALA A 1 73 ? 14.362 8.572 -1.906 1.00 26.38 73 ALA A O 1
ATOM 549 N N . SER A 1 74 ? 14.695 9.510 0.114 1.00 28.41 74 SER A N 1
ATOM 550 C CA . SER A 1 74 ? 15.624 10.520 -0.381 1.00 31.01 74 SER A CA 1
ATOM 551 C C . SER A 1 74 ? 16.679 10.831 0.675 1.00 32.27 74 SER A C 1
ATOM 552 O O . SER A 1 74 ? 16.701 10.209 1.735 1.00 32.72 74 SER A O 1
ATOM 555 N N . ASP A 1 75 ? 17.550 11.793 0.380 1.00 32.08 75 ASP A N 1
ATOM 556 C CA . ASP A 1 75 ? 18.606 12.188 1.311 1.00 33.55 75 ASP A CA 1
ATOM 557 C C . ASP A 1 75 ? 19.467 11.004 1.741 1.00 32.48 75 ASP A C 1
ATOM 558 O O . ASP A 1 75 ? 19.776 10.853 2.924 1.00 33.35 75 ASP A O 1
ATOM 563 N N . CYS A 1 76 ? 19.854 10.173 0.778 1.00 30.52 76 CYS A N 1
ATOM 564 C CA . CYS A 1 76 ? 20.677 8.996 1.047 1.00 29.08 76 CYS A CA 1
ATOM 565 C C . CYS A 1 76 ? 21.870 9.326 1.935 1.00 29.88 76 CYS A C 1
ATOM 566 O O . CYS A 1 76 ? 22.168 8.607 2.891 1.00 28.25 76 CYS A O 1
ATOM 569 N N . GLY A 1 77 ? 22.550 10.418 1.599 1.00 29.01 77 GLY A N 1
ATOM 570 C CA . GLY A 1 77 ? 23.724 10.837 2.341 1.00 29.80 77 GLY A CA 1
ATOM 571 C C . GLY A 1 77 ? 23.539 11.071 3.827 1.00 29.22 77 GLY A C 1
ATOM 572 O O . GLY A 1 77 ? 24.491 10.932 4.592 1.00 29.84 77 GLY A O 1
ATOM 573 N N . LYS A 1 78 ? 22.332 11.431 4.247 1.00 29.47 78 LYS A N 1
ATOM 574 C CA . LYS A 1 78 ? 22.088 11.676 5.663 1.00 29.35 78 LYS A CA 1
ATOM 575 C C . LYS A 1 78 ? 22.295 10.428 6.512 1.00 28.45 78 LYS A C 1
ATOM 576 O O . LYS A 1 78 ? 22.812 10.509 7.626 1.00 27.02 78 LYS A O 1
ATOM 582 N N . CYS A 1 79 ? 21.898 9.274 5.986 1.00 26.66 79 CYS A N 1
ATOM 583 C CA . CYS A 1 79 ? 22.040 8.021 6.722 1.00 26.06 79 CYS A CA 1
ATOM 584 C C . CYS A 1 79 ? 23.212 7.178 6.229 1.00 26.52 79 CYS A C 1
ATOM 585 O O . CYS A 1 79 ? 23.689 6.291 6.938 1.00 25.47 79 CYS A O 1
ATOM 588 N N . HIS A 1 80 ? 23.661 7.453 5.009 1.00 25.62 80 HIS A N 1
ATOM 589 C CA . HIS A 1 80 ? 24.784 6.745 4.400 1.00 26.59 80 HIS A CA 1
ATOM 590 C C . HIS A 1 80 ? 25.881 7.789 4.172 1.00 28.65 80 HIS A C 1
ATOM 591 O O . HIS A 1 80 ? 26.172 8.152 3.033 1.00 26.60 80 HIS A O 1
ATOM 598 N N . PRO A 1 81 ? 26.507 8.279 5.255 1.00 30.76 81 PRO A N 1
ATOM 599 C CA . PRO A 1 81 ? 27.563 9.290 5.128 1.00 32.18 81 PRO A CA 1
ATOM 600 C C . PRO A 1 81 ? 28.832 8.817 4.425 1.00 33.30 81 PRO A C 1
ATOM 601 O O . PRO A 1 81 ? 29.078 7.594 4.390 1.00 34.62 81 PRO A O 1
#